Protein AF-A0A9D7E392-F1 (afdb_monomer_lite)

pLDDT: mean 81.91, std 18.87, range [39.16, 97.25]

Foldseek 3Di:
DPDPQADCLAQNRNDDDDDADPFDWDWDDWDAAPQQKIWTKTKTADPVRWIWMKIFIDHNSNHGPCVPDHRRIDTDTDPDDDDDPDDDDDHPDPPPPPPPDDDDD

Radius of gyration: 18.66 Å; chains: 1; bounding box: 48×53×47 Å

Secondary structure (DSSP, 8-state):
--SS---TTSTTTT------SSSEEEEEEEEE-TT--EEEEEEEE-TTS-EEEEEEEE-TTS-B-TTTBTTTEEEEEESSS------PPPP--------------

Sequence (105 aa):
MTNGSLDASFSFDGKVIMDFTLGQDWAHSVSLSSTGDIYIVGGFELSNQDRGFLVGRLNSDGTLDNNFGNQGRKVIPLRARRSLRWVGFEPLTIKTASSSLAPTL

Structure (mmCIF, N/CA/C/O backbone):
data_AF-A0A9D7E392-F1
#
_entry.id   AF-A0A9D7E392-F1
#
loop_
_atom_site.group_PDB
_atom_site.id
_atom_site.type_symbol
_atom_site.label_atom_id
_atom_site.label_alt_id
_atom_site.label_comp_id
_atom_site.label_asym_id
_atom_site.label_entity_id
_atom_site.label_seq_id
_atom_site.pdbx_PDB_ins_code
_atom_site.Cartn_x
_atom_site.Cartn_y
_atom_site.Cartn_z
_atom_site.occupancy
_atom_site.B_iso_or_equiv
_atom_site.auth_seq_id
_atom_site.auth_comp_id
_atom_site.auth_asym_id
_atom_site.auth_atom_id
_atom_site.pdbx_PDB_model_num
ATOM 1 N N . MET A 1 1 ? -21.577 2.467 12.255 1.00 53.56 1 MET A N 1
ATOM 2 C CA . MET A 1 1 ? -21.011 2.771 10.925 1.00 53.56 1 MET A CA 1
ATOM 3 C C . MET A 1 1 ? -21.834 1.975 9.924 1.00 53.56 1 MET A C 1
ATOM 5 O O . MET A 1 1 ? -21.721 0.759 9.930 1.00 53.56 1 MET A O 1
ATOM 9 N N . THR A 1 2 ? -22.783 2.587 9.207 1.00 61.84 2 THR A N 1
ATOM 10 C CA . THR A 1 2 ? -23.845 1.790 8.536 1.00 61.84 2 THR A CA 1
ATOM 11 C C . THR A 1 2 ? -24.419 2.401 7.254 1.00 61.84 2 THR A C 1
ATOM 13 O O . THR A 1 2 ? -25.378 1.879 6.702 1.00 61.84 2 THR A O 1
ATOM 16 N N . ASN A 1 3 ? -23.836 3.482 6.744 1.00 84.38 3 ASN A N 1
ATOM 17 C CA . ASN A 1 3 ? -24.318 4.219 5.569 1.00 84.38 3 ASN A CA 1
ATOM 18 C C . ASN A 1 3 ? -23.249 4.363 4.468 1.00 84.38 3 ASN A C 1
ATOM 20 O O . ASN A 1 3 ? -23.375 5.222 3.602 1.00 84.38 3 ASN A O 1
ATOM 24 N N . GLY A 1 4 ? -22.173 3.569 4.524 1.00 87.88 4 GLY A N 1
ATOM 25 C CA . GLY A 1 4 ? -21.047 3.690 3.592 1.00 87.88 4 GLY A CA 1
ATOM 26 C C . GLY A 1 4 ? -20.201 4.955 3.784 1.00 87.88 4 GLY A C 1
ATOM 27 O O . GLY A 1 4 ? -19.335 5.228 2.958 1.00 87.88 4 GLY A O 1
ATOM 28 N N . SER A 1 5 ? -20.429 5.732 4.850 1.00 91.56 5 SER A N 1
ATOM 29 C CA . SER A 1 5 ? -19.524 6.819 5.225 1.00 91.56 5 SER A CA 1
ATOM 30 C C . SER A 1 5 ? -18.165 6.272 5.651 1.00 91.56 5 SER A C 1
ATOM 32 O O . SER A 1 5 ? -18.084 5.201 6.255 1.00 91.56 5 SER A O 1
ATOM 34 N N . LEU A 1 6 ? -17.116 7.045 5.361 1.00 92.50 6 LEU A N 1
ATOM 35 C CA . LEU A 1 6 ? -15.772 6.780 5.860 1.00 92.50 6 LEU A CA 1
ATOM 36 C C . LEU A 1 6 ? -15.781 6.708 7.392 1.00 92.50 6 LEU A C 1
ATOM 38 O O . LEU A 1 6 ? -16.457 7.495 8.061 1.00 92.50 6 LEU A O 1
ATOM 42 N N . ASP A 1 7 ? -15.026 5.761 7.938 1.00 92.75 7 ASP A N 1
ATOM 43 C CA . ASP A 1 7 ? -14.835 5.628 9.376 1.00 92.75 7 ASP A CA 1
ATOM 44 C C . ASP A 1 7 ? -13.808 6.654 9.857 1.00 92.75 7 ASP A C 1
ATOM 46 O O . ASP A 1 7 ? -12.611 6.420 9.770 1.00 92.75 7 ASP A O 1
ATOM 50 N N . ALA A 1 8 ? -14.263 7.784 10.394 1.00 93.62 8 ALA A N 1
ATOM 51 C CA . ALA A 1 8 ? -13.374 8.850 10.858 1.00 93.62 8 ALA A CA 1
ATOM 52 C C . ALA A 1 8 ? -12.412 8.438 11.994 1.00 93.62 8 ALA A C 1
ATOM 54 O O . ALA A 1 8 ? -11.473 9.174 12.287 1.00 93.62 8 ALA A O 1
ATOM 55 N N . SER A 1 9 ? -12.615 7.284 12.643 1.00 93.31 9 SER A N 1
ATOM 56 C CA . SER A 1 9 ? -11.640 6.761 13.608 1.00 93.31 9 SER A CA 1
ATOM 57 C C . SER A 1 9 ? -10.392 6.174 12.939 1.00 93.31 9 SER A C 1
ATOM 59 O O . SER A 1 9 ? -9.350 6.074 13.582 1.00 93.31 9 SER A O 1
ATOM 61 N N . PHE A 1 10 ? -10.466 5.860 11.644 1.00 95.19 10 PHE A N 1
ATOM 62 C CA . PHE A 1 10 ? -9.353 5.348 10.859 1.00 95.19 10 PHE A CA 1
ATOM 63 C C . PHE A 1 10 ? -8.514 6.497 10.285 1.00 95.19 10 PHE A C 1
ATOM 65 O O . PHE A 1 10 ? -8.999 7.262 9.455 1.00 95.19 10 PHE A O 1
ATOM 72 N N . SER A 1 11 ? -7.252 6.638 10.695 1.00 95.25 11 SER A N 1
ATOM 73 C CA . SER A 1 11 ? -6.335 7.693 10.220 1.00 95.25 11 SER A CA 1
ATOM 74 C C . SER A 1 11 ? -6.922 9.122 10.299 1.00 95.25 11 SER A C 1
ATOM 76 O O . SER A 1 11 ? -6.555 10.003 9.524 1.00 95.25 11 SER A O 1
ATOM 78 N N . PHE A 1 12 ? -7.825 9.360 11.259 1.00 92.81 12 PHE A N 1
ATOM 79 C CA . PHE A 1 12 ? -8.530 10.623 11.551 1.00 92.81 12 PHE A CA 1
ATOM 80 C C . PHE A 1 12 ? -9.557 11.114 10.515 1.00 92.81 12 PHE A C 1
ATOM 82 O O . PHE A 1 12 ? -10.473 11.851 10.883 1.00 92.81 12 PHE A O 1
ATOM 89 N N . ASP A 1 13 ? -9.438 10.739 9.242 1.00 93.69 13 ASP A N 1
ATOM 90 C CA . ASP A 1 13 ? -10.352 11.156 8.164 1.00 93.69 13 ASP A CA 1
ATOM 91 C C . ASP A 1 13 ? -10.976 9.974 7.395 1.00 93.69 13 ASP A C 1
ATOM 93 O O . ASP A 1 13 ? -11.687 10.157 6.402 1.00 93.69 13 ASP A O 1
ATOM 97 N N . GLY A 1 14 ? -10.737 8.758 7.882 1.00 95.31 14 GLY A N 1
ATOM 98 C CA . GLY A 1 14 ? -11.246 7.501 7.354 1.00 95.31 14 GLY A CA 1
ATOM 99 C C . GLY A 1 14 ? -10.520 6.956 6.139 1.00 95.31 14 GLY A C 1
ATOM 100 O O . GLY A 1 14 ? -11.039 6.061 5.468 1.00 95.31 14 GLY A O 1
ATOM 101 N N . LYS A 1 15 ? -9.325 7.469 5.844 1.00 94.31 15 LYS A N 1
ATOM 102 C CA . LYS A 1 15 ? -8.481 6.989 4.750 1.00 94.31 15 LYS A CA 1
ATOM 103 C C . LYS A 1 15 ? -7.009 7.245 5.041 1.00 94.31 15 LYS A C 1
ATOM 105 O O . LYS A 1 15 ? -6.635 8.080 5.845 1.00 94.31 15 LYS A O 1
ATOM 110 N N . VAL A 1 16 ? -6.148 6.551 4.315 1.00 94.00 16 VAL A N 1
ATOM 111 C CA . VAL A 1 16 ? -4.712 6.822 4.322 1.00 94.00 16 VAL A CA 1
ATOM 112 C C . VAL A 1 16 ? -4.214 6.798 2.888 1.00 94.00 16 VAL A C 1
ATOM 114 O O . VAL A 1 16 ? -4.637 5.962 2.087 1.00 94.00 16 VAL A O 1
ATOM 117 N N . ILE A 1 17 ? -3.337 7.738 2.549 1.00 92.31 17 ILE A N 1
ATOM 118 C CA . ILE A 1 17 ? -2.703 7.812 1.234 1.00 92.31 17 ILE A CA 1
ATOM 119 C C . ILE A 1 17 ? -1.216 7.565 1.438 1.00 92.31 17 ILE A C 1
ATOM 121 O O . ILE A 1 17 ? -0.554 8.281 2.187 1.00 92.31 17 ILE A O 1
ATOM 125 N N . MET A 1 18 ? -0.701 6.536 0.773 1.00 91.62 18 MET A N 1
ATOM 126 C CA . MET A 1 18 ? 0.712 6.186 0.791 1.00 91.62 18 MET A CA 1
ATOM 127 C C . MET A 1 18 ? 1.269 6.301 -0.613 1.00 91.62 18 MET A C 1
ATOM 129 O O . MET A 1 18 ? 0.849 5.571 -1.505 1.00 91.62 18 MET A O 1
ATOM 133 N N . ASP A 1 19 ? 2.242 7.188 -0.761 1.00 92.81 19 ASP A N 1
ATOM 134 C CA . ASP A 1 19 ? 3.061 7.283 -1.958 1.00 92.81 19 ASP A CA 1
ATOM 135 C C . ASP A 1 19 ? 4.344 6.474 -1.721 1.00 92.81 19 ASP A C 1
ATOM 137 O O . ASP A 1 19 ? 5.070 6.729 -0.743 1.00 92.81 19 ASP A O 1
ATOM 141 N N . PHE A 1 20 ? 4.567 5.429 -2.520 1.00 94.12 20 PHE A N 1
ATOM 142 C CA . PHE A 1 20 ? 5.711 4.525 -2.378 1.00 94.12 20 PHE A CA 1
ATOM 143 C C . PHE A 1 20 ? 6.829 4.875 -3.346 1.00 94.12 20 PHE A C 1
ATOM 145 O O . PHE A 1 20 ? 8.003 4.686 -3.004 1.00 94.12 20 PHE A O 1
ATOM 152 N N . THR A 1 21 ? 6.488 5.347 -4.544 1.00 93.50 21 THR A N 1
ATOM 153 C CA . THR A 1 21 ? 7.453 5.620 -5.608 1.00 93.50 21 THR A CA 1
ATOM 154 C C . THR A 1 21 ? 7.137 6.914 -6.356 1.00 93.50 21 THR A C 1
ATOM 156 O O . THR A 1 21 ? 6.146 7.569 -6.102 1.00 93.50 21 THR A O 1
ATOM 159 N N . LEU A 1 22 ? 7.997 7.313 -7.298 1.00 92.44 22 LEU A N 1
ATOM 160 C CA . LEU A 1 22 ? 7.695 8.426 -8.213 1.00 92.44 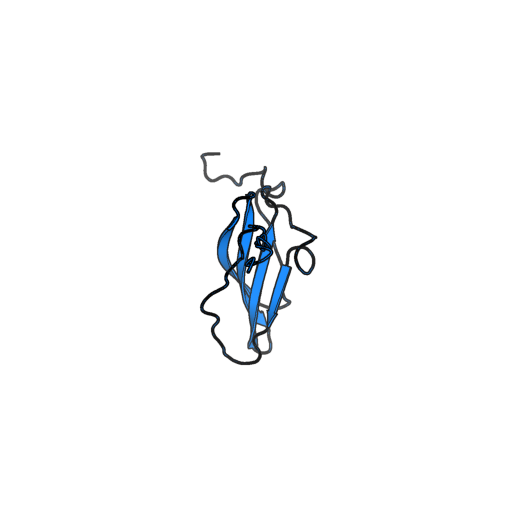22 LEU A CA 1
ATOM 161 C C . LEU A 1 22 ? 6.851 7.980 -9.424 1.00 92.44 22 LEU A C 1
ATOM 163 O O . LEU A 1 22 ? 6.665 8.751 -10.365 1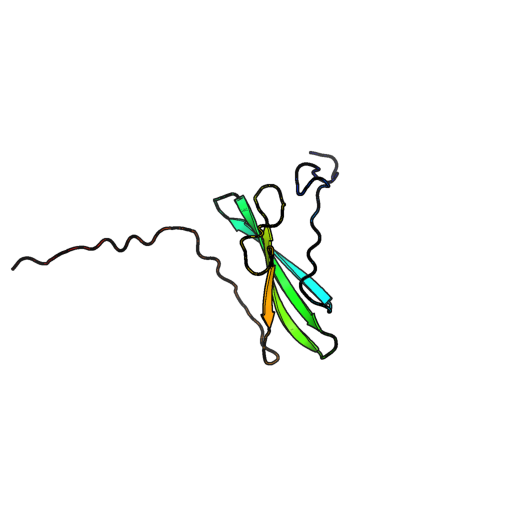.00 92.44 22 LEU A O 1
ATOM 167 N N . GLY A 1 23 ? 6.452 6.707 -9.456 1.00 92.62 23 GLY A N 1
ATOM 168 C CA . GLY A 1 23 ? 5.736 6.075 -10.554 1.00 92.62 23 GLY A CA 1
ATOM 169 C C . GLY A 1 23 ? 4.271 5.811 -10.225 1.00 92.62 23 GLY A C 1
ATOM 170 O O . GLY A 1 23 ? 3.658 6.491 -9.409 1.00 92.62 23 GLY A O 1
ATOM 171 N N . GLN A 1 24 ? 3.699 4.818 -10.900 1.00 94.75 24 GLN A N 1
ATOM 172 C CA . GLN A 1 24 ? 2.369 4.315 -10.576 1.00 94.75 24 GLN A CA 1
ATOM 173 C C . GLN A 1 24 ? 2.475 3.248 -9.495 1.00 94.75 24 GLN A C 1
ATOM 175 O O . GLN A 1 24 ? 3.229 2.288 -9.650 1.00 94.75 24 GLN A O 1
ATOM 180 N N . ASP A 1 25 ? 1.667 3.397 -8.451 1.00 95.06 25 ASP A N 1
ATOM 181 C CA . ASP A 1 25 ? 1.540 2.446 -7.355 1.00 95.06 25 ASP A CA 1
ATOM 182 C C . ASP A 1 25 ? 0.132 1.833 -7.366 1.00 95.06 25 ASP A C 1
ATOM 184 O O . ASP A 1 25 ? -0.872 2.528 -7.543 1.00 95.06 25 ASP A O 1
ATOM 188 N N . TRP A 1 26 ? 0.041 0.523 -7.142 1.00 94.25 26 TRP A N 1
ATOM 189 C CA . TRP A 1 26 ? -1.229 -0.200 -7.047 1.00 94.25 26 TRP A CA 1
ATOM 190 C C . TRP A 1 26 ? -1.277 -1.031 -5.777 1.00 94.25 26 TRP A C 1
ATOM 192 O O . TRP A 1 26 ? -0.360 -1.806 -5.516 1.00 94.25 26 TRP A O 1
ATOM 202 N N . ALA A 1 27 ? -2.377 -0.942 -5.030 1.00 92.88 27 ALA A N 1
ATOM 203 C CA . ALA A 1 27 ? -2.686 -1.864 -3.942 1.00 92.88 27 ALA A CA 1
ATOM 204 C C . ALA A 1 27 ? -3.483 -3.059 -4.485 1.00 92.88 27 ALA A C 1
ATOM 206 O O . ALA A 1 27 ? -4.505 -2.883 -5.144 1.00 92.88 27 ALA A O 1
ATOM 207 N N . HIS A 1 28 ? -3.024 -4.278 -4.206 1.00 93.31 28 HIS A N 1
ATOM 208 C CA . HIS A 1 28 ? -3.655 -5.511 -4.686 1.00 93.31 28 HIS A CA 1
ATOM 209 C C . HIS A 1 28 ? -4.323 -6.318 -3.576 1.00 93.31 28 HIS A C 1
ATOM 211 O O . HIS A 1 28 ? -5.290 -7.027 -3.841 1.00 93.31 28 HIS A O 1
ATOM 217 N N . SER A 1 29 ? -3.805 -6.257 -2.349 1.00 92.56 29 SER A N 1
ATOM 218 C CA . SER A 1 29 ? -4.358 -7.019 -1.232 1.00 92.56 29 SER A CA 1
ATOM 219 C C . SER A 1 29 ? -4.111 -6.318 0.094 1.00 92.56 29 SER A C 1
ATOM 221 O O . SER A 1 29 ? -3.142 -5.575 0.254 1.00 92.56 29 SER A O 1
ATOM 223 N N . VAL A 1 30 ? -4.978 -6.622 1.054 1.00 94.12 30 VAL A N 1
ATOM 224 C CA . VAL A 1 30 ? -4.854 -6.226 2.454 1.00 94.12 30 VAL A CA 1
ATOM 225 C C . VAL A 1 30 ? -4.877 -7.471 3.340 1.00 94.12 30 VAL A C 1
ATOM 227 O O . VAL A 1 30 ? -5.541 -8.453 3.009 1.00 94.12 30 VAL A O 1
ATOM 230 N N . SER A 1 31 ? -4.138 -7.452 4.443 1.00 93.44 31 SER A N 1
ATOM 231 C CA . SER A 1 31 ? -4.161 -8.486 5.478 1.00 93.44 31 SER A CA 1
ATOM 232 C C . SER A 1 31 ? -4.145 -7.842 6.855 1.00 93.44 31 SER A C 1
ATOM 234 O O . SER A 1 31 ? -3.502 -6.814 7.051 1.00 93.44 31 SER A O 1
ATOM 236 N N . LEU A 1 32 ? -4.808 -8.481 7.814 1.00 93.88 32 LEU A N 1
ATOM 237 C CA . LEU A 1 32 ? -4.801 -8.091 9.221 1.00 93.88 32 LEU A CA 1
ATOM 238 C C . LEU A 1 32 ? -3.963 -9.092 10.016 1.00 93.88 32 LEU A C 1
ATOM 240 O O . LEU A 1 32 ? -4.099 -10.301 9.815 1.00 93.88 32 LEU A O 1
ATOM 244 N N . SER A 1 33 ? -3.092 -8.613 10.902 1.00 88.69 33 SER A N 1
ATOM 245 C CA . SER A 1 33 ? -2.433 -9.474 11.888 1.00 88.69 33 SER A CA 1
ATOM 246 C C . SER A 1 33 ? -3.359 -9.761 13.072 1.00 88.69 33 SER A C 1
ATOM 248 O O . SER A 1 33 ? -4.354 -9.073 13.297 1.00 88.69 33 SER A O 1
ATOM 250 N N . SER A 1 34 ? -2.995 -10.743 13.899 1.00 89.25 34 SER A N 1
ATOM 251 C CA . SER A 1 34 ? -3.691 -11.022 15.163 1.00 89.25 34 SER A CA 1
ATOM 252 C C . SER A 1 34 ? -3.605 -9.876 16.177 1.00 89.25 34 SER A C 1
ATOM 254 O O . SER A 1 34 ? -4.405 -9.826 17.105 1.00 89.25 34 SER A O 1
ATOM 256 N N . THR A 1 35 ? -2.627 -8.978 16.024 1.00 88.25 35 THR A N 1
ATOM 257 C CA . THR A 1 35 ? -2.456 -7.773 16.850 1.00 88.25 35 THR A CA 1
ATOM 258 C C . THR A 1 35 ? -3.238 -6.572 16.312 1.00 88.25 35 THR A C 1
ATOM 260 O O . THR A 1 35 ? -3.292 -5.546 16.982 1.00 88.25 35 THR A O 1
ATOM 263 N N . GLY A 1 36 ? -3.872 -6.700 15.140 1.00 92.50 36 GLY A N 1
ATOM 264 C CA . GLY A 1 36 ? -4.671 -5.651 14.506 1.00 92.50 36 GLY A CA 1
ATOM 265 C C . GLY A 1 36 ? -3.904 -4.772 13.518 1.00 92.50 36 GLY A C 1
ATOM 266 O O . GLY A 1 36 ? -4.508 -3.884 12.930 1.00 92.50 36 GLY A O 1
ATOM 267 N N . ASP A 1 37 ? -2.612 -5.019 13.295 1.00 94.75 37 ASP A N 1
ATOM 268 C CA . ASP A 1 37 ? -1.847 -4.287 12.284 1.00 94.75 37 ASP A CA 1
ATOM 269 C C . ASP A 1 37 ? -2.345 -4.627 10.883 1.00 94.75 37 ASP A C 1
ATOM 271 O O . ASP A 1 37 ? -2.712 -5.770 10.585 1.00 94.75 37 ASP A O 1
ATOM 275 N N . ILE A 1 38 ? -2.289 -3.639 10.000 1.00 96.38 38 ILE A N 1
ATOM 276 C CA . ILE A 1 38 ? -2.815 -3.739 8.646 1.00 96.38 38 ILE A CA 1
ATOM 277 C C . ILE A 1 38 ? -1.648 -3.743 7.673 1.00 96.38 38 ILE A C 1
ATOM 279 O O . ILE A 1 38 ? -0.863 -2.799 7.625 1.00 96.38 38 ILE A O 1
ATOM 283 N N . TYR A 1 39 ? -1.553 -4.790 6.864 1.00 95.88 39 TYR A N 1
ATOM 284 C CA . TYR A 1 39 ? -0.568 -4.912 5.799 1.00 95.88 39 TYR A CA 1
ATOM 285 C C . TYR A 1 39 ? -1.247 -4.707 4.457 1.00 95.88 39 TYR A C 1
ATOM 287 O O . TYR A 1 39 ? -2.200 -5.41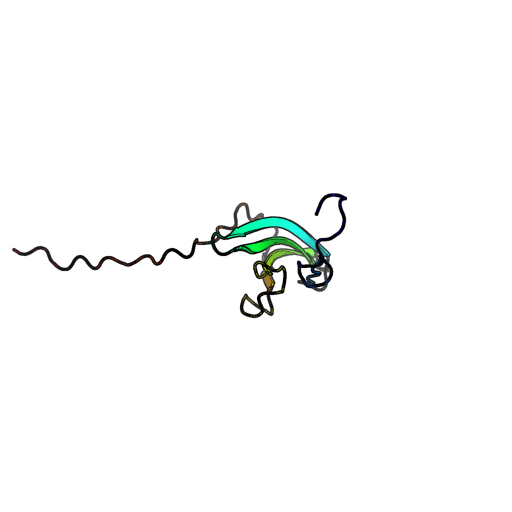0 4.128 1.00 95.88 39 TYR A O 1
ATOM 295 N N . ILE A 1 40 ? -0.732 -3.779 3.663 1.00 95.38 40 ILE A N 1
ATOM 296 C CA . ILE A 1 40 ? -1.165 -3.534 2.289 1.00 95.38 40 ILE A CA 1
ATOM 297 C C . ILE A 1 40 ? -0.045 -4.005 1.375 1.00 95.38 40 ILE A C 1
ATOM 299 O O . ILE A 1 40 ? 1.104 -3.608 1.551 1.00 95.38 40 ILE A O 1
ATOM 303 N N . VAL A 1 41 ? -0.363 -4.845 0.397 1.00 94.94 41 VAL A N 1
ATOM 304 C CA . VAL A 1 41 ? 0.604 -5.321 -0.595 1.00 94.94 41 VAL A CA 1
ATOM 305 C C . VAL A 1 41 ? 0.148 -4.983 -1.996 1.00 94.94 41 VAL A C 1
ATOM 307 O O . VAL A 1 41 ? -1.045 -4.963 -2.307 1.00 94.94 41 VAL A O 1
ATOM 310 N N . GLY A 1 42 ? 1.122 -4.729 -2.854 1.00 93.81 42 GLY A N 1
ATOM 311 C CA . GLY A 1 42 ? 0.859 -4.177 -4.164 1.00 93.81 42 GLY A CA 1
ATOM 312 C C . GLY A 1 42 ? 2.051 -4.245 -5.097 1.00 93.81 42 GLY A C 1
ATOM 313 O O . GLY A 1 42 ? 3.061 -4.889 -4.800 1.00 93.81 42 GLY A O 1
ATOM 314 N N . GLY A 1 43 ? 1.923 -3.565 -6.227 1.00 93.62 43 GLY A N 1
ATOM 315 C CA . GLY A 1 43 ? 2.988 -3.407 -7.206 1.00 93.62 43 GLY A CA 1
ATOM 316 C C . GLY A 1 43 ? 3.247 -1.942 -7.517 1.00 93.62 43 GLY A C 1
ATOM 317 O O . GLY A 1 43 ? 2.407 -1.094 -7.233 1.00 93.62 43 GLY A O 1
ATOM 318 N N . PHE A 1 44 ? 4.389 -1.670 -8.136 1.00 94.00 44 PHE A N 1
ATOM 319 C CA . PHE A 1 44 ? 4.672 -0.363 -8.720 1.00 94.00 44 PHE A CA 1
ATOM 320 C C . PHE A 1 44 ? 5.271 -0.497 -10.120 1.00 94.00 44 PHE A C 1
ATOM 322 O O . PHE A 1 44 ? 5.841 -1.541 -10.466 1.00 94.00 44 PHE A O 1
ATOM 329 N N . GLU A 1 45 ? 5.177 0.577 -10.895 1.00 93.94 45 GLU A N 1
ATOM 330 C CA . GLU A 1 45 ? 5.855 0.762 -12.176 1.00 93.94 45 GLU A CA 1
ATOM 331 C C . GLU A 1 45 ? 6.404 2.185 -12.294 1.00 93.94 45 GLU A C 1
ATOM 333 O O . GLU A 1 45 ? 5.675 3.169 -12.172 1.00 93.94 45 GLU A O 1
ATOM 338 N N . LEU A 1 46 ? 7.706 2.295 -12.546 1.00 91.25 46 LEU A N 1
ATOM 339 C CA . LEU A 1 46 ? 8.399 3.559 -12.773 1.00 91.25 46 LEU A CA 1
ATOM 340 C C . LEU A 1 46 ? 8.375 3.942 -14.259 1.00 91.25 46 LEU A C 1
ATOM 342 O O . LEU A 1 46 ? 8.137 3.114 -15.138 1.00 91.25 46 LEU A O 1
ATOM 346 N N . SER A 1 47 ? 8.702 5.200 -14.561 1.00 91.31 47 SER A N 1
ATOM 347 C CA . SER A 1 47 ? 8.741 5.724 -15.937 1.00 91.31 47 SER A CA 1
ATOM 348 C C . SER A 1 47 ? 9.729 4.995 -16.855 1.00 91.31 47 SER A C 1
ATOM 350 O O . SER A 1 47 ? 9.512 4.919 -18.062 1.00 91.31 47 SER A O 1
ATOM 352 N N . ASN A 1 48 ? 10.793 4.419 -16.294 1.00 90.38 48 ASN A N 1
ATOM 353 C CA . ASN A 1 48 ? 11.765 3.594 -17.012 1.00 90.38 48 ASN A CA 1
ATOM 354 C C . ASN A 1 48 ? 11.322 2.123 -17.170 1.00 90.38 48 ASN A C 1
ATOM 356 O O . ASN A 1 48 ? 12.132 1.295 -17.578 1.00 90.38 48 ASN A O 1
ATOM 360 N N . GLN A 1 49 ? 10.059 1.804 -16.860 1.00 86.62 49 GLN A N 1
ATOM 361 C CA . GLN A 1 49 ? 9.469 0.459 -16.867 1.00 86.62 49 GLN A CA 1
ATOM 362 C C . GLN A 1 49 ? 10.021 -0.496 -15.798 1.00 86.62 49 GLN A C 1
ATOM 364 O O . GLN A 1 49 ? 9.698 -1.689 -15.823 1.00 86.62 49 GLN A O 1
ATOM 369 N N . ASP A 1 50 ? 10.812 -0.002 -14.839 1.00 89.00 50 ASP A N 1
ATOM 370 C CA . ASP A 1 50 ? 11.169 -0.791 -13.663 1.00 89.00 50 ASP A CA 1
ATOM 371 C C . ASP A 1 50 ? 9.924 -1.047 -12.822 1.00 89.00 50 ASP A C 1
ATOM 373 O O . ASP A 1 50 ? 9.095 -0.165 -12.602 1.00 89.00 50 ASP A O 1
ATOM 377 N N . ARG A 1 51 ? 9.802 -2.280 -12.336 1.00 89.94 51 ARG A N 1
ATOM 378 C CA . ARG A 1 51 ? 8.656 -2.728 -11.548 1.00 89.94 51 ARG A CA 1
ATOM 379 C C . ARG A 1 51 ? 9.119 -3.414 -10.280 1.00 89.94 51 ARG A C 1
ATOM 381 O O . ARG A 1 51 ? 10.256 -3.879 -10.164 1.00 89.94 51 ARG A O 1
ATOM 388 N N . GLY A 1 52 ? 8.208 -3.548 -9.338 1.00 91.62 52 GLY A N 1
ATOM 389 C CA . GLY A 1 52 ? 8.451 -4.330 -8.140 1.00 91.62 52 GLY A CA 1
ATOM 390 C C . GLY A 1 52 ? 7.227 -4.390 -7.255 1.00 91.62 52 GLY A C 1
ATOM 391 O O . GLY A 1 52 ? 6.106 -4.191 -7.720 1.00 91.62 52 GLY A O 1
ATOM 392 N N . PHE A 1 53 ? 7.464 -4.679 -5.981 1.00 91.44 53 PHE A N 1
ATOM 393 C CA . PHE A 1 53 ? 6.417 -4.781 -4.973 1.00 91.44 53 PHE A CA 1
ATOM 394 C C . PHE A 1 53 ? 6.523 -3.661 -3.967 1.00 91.44 53 PHE A C 1
ATOM 396 O O . PHE A 1 53 ? 7.615 -3.180 -3.652 1.00 91.44 53 PHE A O 1
ATOM 403 N N . LEU A 1 54 ? 5.368 -3.316 -3.427 1.00 93.94 54 LEU A N 1
ATOM 404 C CA . LEU A 1 54 ? 5.240 -2.433 -2.289 1.00 93.94 54 LEU A CA 1
ATOM 405 C C . LEU A 1 54 ? 4.563 -3.177 -1.141 1.00 93.94 54 LEU A C 1
ATOM 407 O O . LEU A 1 54 ? 3.715 -4.048 -1.357 1.00 93.94 54 LEU A O 1
ATOM 411 N N . VAL A 1 55 ? 4.981 -2.845 0.074 1.00 95.56 55 VAL A N 1
ATOM 412 C CA . VAL A 1 55 ? 4.358 -3.284 1.319 1.00 95.56 55 VAL A CA 1
ATOM 413 C C . VAL A 1 55 ? 4.183 -2.062 2.208 1.00 95.56 55 VAL A C 1
ATOM 415 O O . VAL A 1 55 ? 5.174 -1.454 2.616 1.00 95.56 55 VAL A O 1
ATOM 418 N N . GLY A 1 56 ? 2.937 -1.702 2.487 1.00 96.38 56 GLY A N 1
ATOM 419 C CA . GLY A 1 56 ? 2.567 -0.717 3.497 1.00 96.38 56 GLY A CA 1
ATOM 420 C C . GLY A 1 56 ? 2.181 -1.401 4.799 1.00 96.38 56 GLY A C 1
ATOM 421 O O . GLY A 1 56 ? 1.564 -2.468 4.759 1.00 96.38 56 GLY A O 1
ATOM 422 N N . ARG A 1 57 ? 2.510 -0.791 5.937 1.00 96.75 57 ARG A N 1
ATOM 423 C CA . ARG A 1 57 ? 2.000 -1.202 7.246 1.00 96.75 57 ARG A CA 1
ATOM 424 C C . ARG A 1 57 ? 1.354 -0.023 7.965 1.00 96.75 57 ARG A C 1
ATOM 426 O O . ARG A 1 57 ? 1.942 1.055 8.056 1.00 96.75 57 ARG A O 1
ATOM 433 N N . LEU A 1 58 ? 0.158 -0.264 8.483 1.00 97.25 58 LEU A N 1
ATOM 434 C CA . LEU A 1 58 ? -0.585 0.647 9.343 1.00 97.25 58 LEU A CA 1
ATOM 435 C C . LEU A 1 58 ? -0.797 -0.011 10.705 1.00 97.25 58 LEU A C 1
ATOM 437 O O . LEU A 1 58 ? -0.884 -1.240 10.801 1.00 97.25 58 LEU A O 1
ATOM 441 N N . ASN A 1 59 ? -0.930 0.814 11.734 1.00 96.94 59 ASN A N 1
ATOM 442 C CA . ASN A 1 59 ? -1.463 0.399 13.023 1.00 96.94 59 ASN A CA 1
ATOM 443 C C . ASN A 1 59 ? -2.961 0.062 12.886 1.00 96.94 59 ASN A C 1
ATOM 445 O O . ASN A 1 59 ? -3.595 0.347 11.865 1.00 96.94 59 ASN A O 1
ATOM 449 N N . SER A 1 60 ? -3.546 -0.524 13.928 1.00 96.06 60 SER A N 1
ATOM 450 C CA . SER A 1 60 ? -4.962 -0.921 13.943 1.00 96.06 60 SER A CA 1
ATOM 451 C C . SER A 1 60 ? -5.951 0.241 13.809 1.00 96.06 60 SER A C 1
ATOM 453 O O . SER A 1 60 ? -7.084 0.029 13.382 1.00 96.06 60 SER A O 1
ATOM 455 N N . ASP A 1 61 ? -5.521 1.463 14.120 1.00 95.75 61 ASP A N 1
ATOM 456 C CA . ASP A 1 61 ? -6.277 2.705 13.932 1.00 95.75 61 ASP A CA 1
ATOM 457 C C . ASP A 1 61 ? -6.081 3.331 12.537 1.00 95.75 61 ASP A C 1
ATOM 459 O O . ASP A 1 61 ? -6.519 4.450 12.285 1.00 95.75 61 ASP A O 1
ATOM 463 N N . GLY A 1 62 ? -5.392 2.644 11.621 1.00 96.12 62 GLY A N 1
ATOM 464 C CA . GLY A 1 62 ? -5.128 3.123 10.266 1.00 96.12 62 GLY A CA 1
ATOM 465 C C . GLY A 1 62 ? -3.991 4.136 10.142 1.00 96.12 62 GLY A C 1
ATOM 466 O O . GLY A 1 62 ? -3.650 4.513 9.019 1.00 96.12 62 GLY A O 1
ATOM 467 N N . THR A 1 63 ? -3.370 4.562 11.244 1.00 96.81 63 THR A N 1
ATOM 468 C CA . THR A 1 63 ? -2.193 5.441 11.190 1.00 96.81 63 THR A CA 1
ATOM 469 C C . THR A 1 63 ? -0.968 4.694 10.658 1.00 96.81 63 THR A C 1
ATOM 471 O O . THR A 1 63 ? -0.838 3.482 10.819 1.00 96.81 63 THR A O 1
ATOM 474 N N . LEU A 1 64 ? -0.041 5.407 10.011 1.00 95.50 64 LEU A N 1
ATOM 475 C CA . LEU A 1 64 ? 1.192 4.806 9.488 1.00 95.50 64 LEU A CA 1
ATOM 476 C C . LEU A 1 64 ? 2.077 4.259 10.616 1.00 95.50 64 LEU A C 1
ATOM 478 O O . LEU A 1 64 ? 2.422 4.981 11.554 1.00 95.50 64 LEU A O 1
ATOM 482 N N . ASP A 1 65 ? 2.526 3.009 10.481 1.00 96.06 65 ASP A N 1
ATOM 483 C CA . ASP A 1 65 ? 3.544 2.451 11.372 1.00 96.06 65 ASP A CA 1
ATOM 484 C C . ASP A 1 65 ? 4.928 2.977 10.969 1.00 96.06 65 ASP A C 1
ATOM 486 O O . ASP A 1 65 ? 5.632 2.402 10.135 1.00 96.06 65 ASP A O 1
ATOM 490 N N . ASN A 1 66 ? 5.349 4.079 11.587 1.00 95.31 66 ASN A N 1
ATOM 491 C CA . ASN A 1 66 ? 6.633 4.710 11.284 1.00 95.31 66 ASN A CA 1
ATOM 492 C C . ASN A 1 66 ? 7.859 3.835 11.600 1.00 95.31 66 ASN A C 1
ATOM 494 O O . ASN A 1 66 ? 8.952 4.149 11.125 1.00 95.31 66 ASN A O 1
ATOM 498 N N . ASN A 1 67 ? 7.691 2.734 12.338 1.00 95.00 67 ASN A N 1
ATOM 499 C CA . ASN A 1 67 ? 8.766 1.788 12.636 1.00 95.00 67 ASN A CA 1
ATOM 500 C C . ASN A 1 67 ? 8.917 0.701 11.561 1.00 95.00 67 ASN A C 1
ATOM 502 O O . ASN A 1 67 ? 9.869 -0.082 11.599 1.00 95.00 67 ASN A O 1
ATOM 506 N N . PHE A 1 68 ? 8.008 0.640 10.586 1.00 92.94 68 PHE A N 1
ATOM 507 C CA . PHE A 1 68 ? 8.080 -0.311 9.487 1.00 92.94 68 PHE A CA 1
ATOM 508 C C . PHE A 1 68 ? 8.756 0.298 8.253 1.00 92.94 68 PHE A C 1
ATOM 510 O O . PHE A 1 68 ? 8.248 1.233 7.632 1.00 92.94 68 PHE A O 1
ATOM 517 N N . GLY A 1 69 ? 9.890 -0.275 7.843 1.00 93.81 69 GLY A N 1
ATOM 518 C CA . GLY A 1 69 ? 10.596 0.138 6.627 1.00 93.81 69 GLY A CA 1
ATOM 519 C C . GLY A 1 69 ? 11.003 1.617 6.654 1.00 93.81 69 GLY A C 1
ATOM 520 O O . GLY A 1 69 ? 11.687 2.053 7.573 1.00 93.81 69 GLY A O 1
ATOM 521 N N . ASN A 1 70 ? 10.618 2.373 5.625 1.00 94.12 70 ASN A N 1
ATOM 522 C CA . ASN A 1 70 ? 10.743 3.828 5.580 1.00 94.12 70 ASN A CA 1
ATOM 523 C C . ASN A 1 70 ? 9.370 4.463 5.832 1.00 94.12 70 ASN A C 1
ATOM 525 O O . ASN A 1 70 ? 8.594 4.654 4.891 1.00 94.12 70 ASN A O 1
ATOM 529 N N . GLN A 1 71 ? 9.082 4.793 7.095 1.00 93.62 71 GLN A N 1
ATOM 530 C CA . GLN A 1 71 ? 7.846 5.472 7.504 1.00 93.62 71 GLN A CA 1
ATOM 531 C C . GLN A 1 71 ? 6.586 4.720 7.029 1.00 93.62 71 GLN A C 1
ATOM 533 O O . GLN A 1 71 ? 5.820 5.227 6.207 1.00 93.62 71 GLN A O 1
ATOM 538 N N . GLY A 1 72 ? 6.431 3.464 7.451 1.00 94.88 72 GLY A N 1
ATOM 539 C CA . GLY A 1 72 ? 5.291 2.609 7.101 1.00 94.88 72 GLY A CA 1
ATOM 540 C C . GLY A 1 72 ? 5.385 1.925 5.742 1.00 94.88 72 GLY A C 1
ATOM 541 O O . GLY A 1 72 ? 4.457 1.219 5.359 1.00 94.88 72 GLY A O 1
ATOM 542 N N . ARG A 1 73 ? 6.479 2.103 4.993 1.00 95.56 73 ARG A N 1
ATOM 543 C CA . ARG A 1 73 ? 6.575 1.674 3.589 1.00 95.56 73 ARG A CA 1
ATOM 544 C C . ARG A 1 73 ? 7.821 0.853 3.309 1.00 95.56 73 ARG A C 1
ATOM 546 O O . ARG A 1 73 ? 8.929 1.190 3.727 1.00 95.56 73 ARG A O 1
ATOM 553 N N . LYS A 1 74 ? 7.671 -0.191 2.503 1.00 95.19 74 LYS A N 1
ATOM 554 C CA . LYS A 1 74 ? 8.779 -0.974 1.959 1.00 95.19 74 LYS A CA 1
ATOM 555 C C . LYS A 1 74 ? 8.585 -1.174 0.463 1.00 95.19 74 LYS A C 1
ATOM 557 O O . LYS A 1 74 ? 7.559 -1.684 0.036 1.00 95.19 74 LYS A O 1
ATOM 562 N N . VAL A 1 75 ? 9.607 -0.822 -0.311 1.00 93.19 75 VAL A N 1
ATOM 563 C CA . VAL A 1 75 ? 9.679 -1.069 -1.755 1.00 93.19 75 VAL A CA 1
ATOM 564 C C . VAL A 1 75 ? 10.686 -2.183 -2.015 1.00 93.19 75 VAL A C 1
ATOM 566 O O . VAL A 1 75 ? 11.771 -2.206 -1.427 1.00 93.19 75 VAL A O 1
ATOM 569 N N . ILE A 1 76 ? 10.320 -3.122 -2.883 1.00 91.38 76 ILE A N 1
ATOM 570 C CA . ILE A 1 76 ? 11.138 -4.270 -3.275 1.00 91.38 76 ILE A CA 1
ATOM 571 C C . ILE A 1 76 ? 11.247 -4.268 -4.805 1.00 91.38 76 ILE A C 1
ATOM 573 O O . ILE A 1 76 ? 10.352 -4.780 -5.483 1.00 91.38 76 ILE A O 1
ATOM 577 N N . PRO A 1 77 ? 12.323 -3.690 -5.370 1.00 87.62 77 PRO A N 1
ATOM 578 C CA . PRO A 1 77 ? 12.532 -3.672 -6.812 1.00 87.62 77 PRO A CA 1
ATOM 579 C C . PRO A 1 77 ? 12.764 -5.077 -7.362 1.00 87.62 77 PRO A C 1
ATOM 581 O O . PRO A 1 77 ? 13.570 -5.841 -6.821 1.00 87.62 77 PRO A O 1
ATOM 584 N N . LEU A 1 78 ? 12.122 -5.402 -8.481 1.00 82.31 78 LEU A N 1
ATOM 585 C CA . LEU A 1 78 ? 12.473 -6.581 -9.255 1.00 82.31 78 LEU A CA 1
ATOM 586 C C . LEU A 1 78 ? 13.454 -6.189 -10.351 1.00 82.31 78 LEU A C 1
ATOM 588 O O . LEU A 1 78 ? 13.108 -5.542 -11.334 1.00 82.31 78 LEU A O 1
ATOM 592 N N . ARG A 1 79 ? 14.699 -6.636 -10.206 1.00 66.62 79 ARG A N 1
ATOM 593 C CA . ARG A 1 79 ? 15.669 -6.575 -11.299 1.00 66.62 79 ARG A CA 1
ATOM 594 C C . ARG A 1 79 ? 15.283 -7.669 -12.311 1.00 66.62 79 ARG A C 1
ATOM 596 O O . ARG A 1 79 ? 15.595 -8.836 -12.078 1.00 66.62 79 ARG A O 1
ATOM 603 N N . ALA A 1 80 ? 14.581 -7.278 -13.384 1.00 62.78 80 ALA A N 1
ATOM 604 C CA . ALA A 1 80 ? 13.947 -8.077 -14.459 1.00 62.78 80 ALA 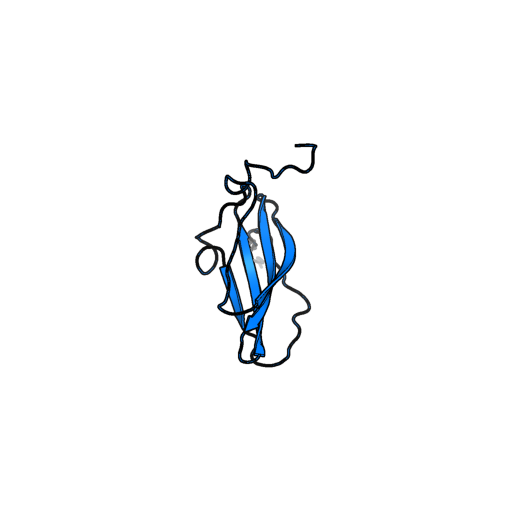A CA 1
ATOM 605 C C . ALA A 1 80 ? 12.454 -8.435 -14.259 1.00 62.78 80 ALA A C 1
ATOM 607 O O . ALA A 1 80 ? 11.976 -8.521 -13.130 1.00 62.78 80 ALA A O 1
ATOM 608 N N . ARG A 1 81 ? 11.734 -8.675 -15.381 1.00 60.22 81 ARG A N 1
ATOM 609 C CA . ARG A 1 81 ? 10.303 -9.065 -15.463 1.00 60.22 81 ARG A CA 1
ATOM 610 C C . ARG A 1 81 ? 10.024 -10.379 -14.727 1.00 60.22 81 ARG A C 1
ATOM 612 O O . ARG A 1 81 ? 9.877 -11.437 -15.334 1.00 60.22 81 ARG A O 1
ATOM 619 N N . ARG A 1 82 ? 9.982 -10.324 -13.405 1.00 59.72 82 ARG A N 1
ATOM 620 C CA . ARG A 1 82 ? 9.652 -11.452 -12.543 1.00 59.72 82 ARG A CA 1
ATOM 621 C C . ARG A 1 82 ? 8.269 -11.232 -11.951 1.00 59.72 82 ARG A C 1
ATOM 623 O O . ARG A 1 82 ? 7.830 -10.106 -11.757 1.00 59.72 82 ARG A O 1
ATOM 630 N N . SER A 1 83 ? 7.582 -12.327 -11.674 1.00 59.69 83 SER A N 1
ATOM 631 C CA . SER A 1 83 ? 6.333 -12.310 -10.921 1.00 59.69 83 SER A CA 1
ATOM 632 C C . SER A 1 83 ? 6.617 -12.897 -9.550 1.00 59.69 83 SER A C 1
ATOM 634 O O . SER A 1 83 ? 7.134 -14.010 -9.446 1.00 59.69 83 SER A O 1
ATOM 636 N N . LEU A 1 84 ? 6.286 -12.159 -8.499 1.00 57.25 84 LEU A N 1
ATOM 637 C CA . LEU A 1 84 ? 6.217 -12.706 -7.152 1.00 57.25 84 LEU A CA 1
ATOM 638 C C . LEU A 1 84 ? 4.835 -13.327 -7.000 1.00 57.25 84 LEU A C 1
ATOM 640 O O . LEU A 1 84 ? 3.832 -12.677 -7.280 1.00 57.25 84 LEU A O 1
ATOM 644 N N . ARG A 1 85 ? 4.788 -14.605 -6.625 1.00 55.56 85 ARG A N 1
ATOM 645 C CA . ARG A 1 85 ? 3.519 -15.327 -6.461 1.00 55.56 85 ARG A CA 1
ATOM 646 C C . ARG A 1 85 ? 2.991 -15.271 -5.031 1.00 55.56 85 ARG A C 1
ATOM 648 O O . ARG A 1 85 ? 1.792 -15.403 -4.846 1.00 55.56 85 ARG A O 1
ATOM 655 N N . TRP A 1 86 ? 3.867 -15.068 -4.044 1.00 54.41 86 TRP A N 1
ATOM 656 C CA . TRP A 1 86 ? 3.493 -15.015 -2.633 1.00 54.41 86 TRP A CA 1
ATOM 657 C C . TRP A 1 86 ? 4.397 -14.080 -1.829 1.00 54.41 86 TRP A C 1
ATOM 659 O O . TRP A 1 86 ? 5.613 -14.073 -2.017 1.00 54.41 86 TRP A O 1
ATOM 669 N N . VAL A 1 87 ? 3.786 -13.350 -0.895 1.00 62.88 87 VAL A N 1
ATOM 670 C CA . VAL A 1 87 ? 4.446 -12.736 0.265 1.00 62.88 87 VAL A CA 1
ATOM 671 C C . VAL A 1 87 ? 3.909 -13.460 1.495 1.00 62.88 87 VAL A C 1
ATOM 673 O O . VAL A 1 87 ? 2.698 -13.493 1.701 1.00 62.88 87 VAL A O 1
ATOM 676 N N . GLY A 1 88 ? 4.792 -14.067 2.286 1.00 62.25 88 GLY A N 1
ATOM 677 C CA . GLY A 1 88 ? 4.453 -14.577 3.612 1.00 62.25 88 GLY A CA 1
ATOM 678 C C . GLY A 1 88 ? 4.822 -13.537 4.662 1.00 62.25 88 GLY A C 1
ATOM 679 O O . GLY A 1 88 ? 5.938 -13.023 4.643 1.00 62.25 88 GLY A O 1
ATOM 680 N N . PHE A 1 89 ? 3.899 -13.236 5.566 1.00 58.56 89 PHE A N 1
ATOM 681 C CA . PHE A 1 89 ? 4.198 -12.500 6.790 1.00 58.56 89 PHE A CA 1
ATOM 682 C C . PHE A 1 89 ? 4.328 -13.526 7.914 1.00 58.56 89 PHE A C 1
ATOM 684 O O . PHE A 1 89 ? 3.436 -14.359 8.076 1.00 58.56 89 PHE A O 1
ATOM 691 N N . GLU A 1 90 ? 5.438 -13.518 8.656 1.00 52.72 90 GLU A N 1
ATOM 692 C CA . GLU A 1 90 ? 5.533 -14.375 9.839 1.00 52.72 90 GLU A CA 1
ATOM 693 C C . GLU A 1 90 ? 4.556 -13.857 10.908 1.00 52.72 90 GLU A C 1
ATOM 695 O O . GLU A 1 90 ? 4.611 -12.671 11.253 1.00 52.72 90 GLU A O 1
ATOM 700 N N . PRO A 1 91 ? 3.667 -14.705 11.459 1.00 49.84 91 PRO A N 1
ATOM 701 C CA . PRO A 1 91 ? 2.998 -14.375 12.706 1.00 49.84 91 PRO A CA 1
ATOM 702 C C . PRO A 1 91 ? 4.080 -14.208 13.776 1.00 49.84 91 PRO A C 1
ATOM 704 O O . PRO A 1 91 ? 4.986 -15.037 13.856 1.00 49.84 91 PRO A O 1
ATOM 707 N N . LEU A 1 92 ? 3.975 -13.174 14.614 1.00 45.72 92 LEU A N 1
ATOM 708 C CA . LEU A 1 92 ? 4.781 -12.997 15.829 1.00 45.72 92 LEU A CA 1
ATOM 709 C C . LEU A 1 92 ? 4.501 -14.145 16.817 1.00 45.72 92 LEU A C 1
ATOM 711 O O . LEU A 1 92 ? 3.859 -13.967 17.844 1.00 45.72 92 LEU A O 1
ATOM 715 N N . THR A 1 93 ? 4.950 -15.356 16.508 1.00 42.56 93 THR A N 1
ATOM 716 C CA . THR A 1 93 ? 5.089 -16.427 17.487 1.00 42.56 93 THR A CA 1
ATOM 717 C C . THR A 1 93 ? 6.575 -16.575 17.715 1.00 42.56 93 THR A C 1
ATOM 719 O O . THR A 1 93 ? 7.313 -16.968 16.812 1.00 42.56 93 THR A O 1
ATOM 722 N N . ILE A 1 94 ? 7.023 -16.224 18.921 1.00 43.31 94 ILE A N 1
ATOM 723 C CA . ILE A 1 94 ? 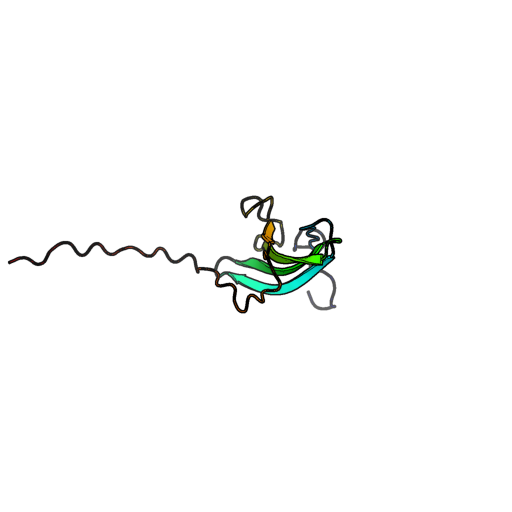8.374 -16.526 19.381 1.00 43.31 94 ILE A CA 1
ATOM 724 C C . ILE A 1 94 ? 8.556 -18.030 19.165 1.00 43.31 94 ILE A C 1
ATOM 726 O O . ILE A 1 94 ? 7.946 -18.834 19.870 1.00 43.31 94 ILE A O 1
ATOM 730 N N . LYS A 1 95 ? 9.379 -18.426 18.187 1.00 42.41 95 LYS A N 1
ATOM 731 C CA . LYS A 1 95 ? 9.983 -19.755 18.206 1.00 42.41 95 LYS A CA 1
ATOM 732 C C . LYS A 1 95 ? 10.896 -19.746 19.417 1.00 42.41 95 LYS A C 1
ATOM 734 O O . LYS A 1 95 ? 12.068 -19.388 19.321 1.00 42.41 95 LYS A O 1
ATOM 739 N N . THR A 1 96 ? 10.348 -20.081 20.580 1.00 40.19 96 THR A N 1
ATOM 740 C CA . THR A 1 96 ? 11.186 -20.555 21.660 1.00 40.19 96 THR A CA 1
ATOM 741 C C . THR A 1 96 ? 11.817 -21.814 21.090 1.00 40.19 96 THR A C 1
ATOM 743 O O . THR A 1 96 ? 11.160 -22.828 20.861 1.00 40.19 96 THR A O 1
ATOM 746 N N . ALA A 1 97 ? 13.104 -21.726 20.759 1.00 39.16 97 ALA A N 1
ATOM 7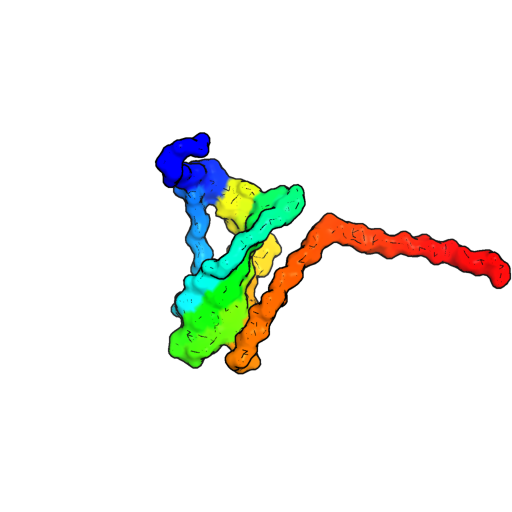47 C CA . ALA A 1 97 ? 13.922 -22.914 20.786 1.00 39.16 97 ALA A CA 1
ATOM 748 C C . ALA A 1 97 ? 13.769 -23.426 22.219 1.00 39.16 97 ALA A C 1
ATOM 750 O O . ALA A 1 97 ? 14.331 -22.854 23.151 1.00 39.16 97 ALA A O 1
ATOM 751 N N . SER A 1 98 ? 12.909 -24.423 22.421 1.00 48.91 98 SER A N 1
ATOM 752 C CA . SER A 1 98 ? 12.978 -25.214 23.633 1.00 48.91 98 SER A CA 1
ATOM 753 C C . SER A 1 98 ? 14.339 -25.885 23.554 1.00 48.91 98 SER A C 1
ATOM 755 O O . SER A 1 98 ? 14.563 -26.817 22.786 1.00 48.91 98 SER A O 1
ATOM 757 N N . SER A 1 99 ? 15.307 -25.317 24.267 1.00 52.03 99 SER A N 1
ATOM 758 C CA . SER A 1 99 ? 16.588 -25.955 24.493 1.00 52.03 99 SER A CA 1
ATOM 759 C C . SER A 1 99 ? 16.311 -27.198 25.332 1.00 52.03 99 SER A C 1
ATOM 761 O O . SER A 1 99 ? 16.303 -27.128 26.562 1.00 52.03 99 SER A O 1
ATOM 763 N N . SER A 1 100 ? 16.029 -28.332 24.692 1.00 47.69 100 SER A N 1
ATOM 764 C CA . SER A 1 100 ? 16.082 -29.616 25.380 1.00 47.69 100 SER A CA 1
ATOM 765 C C . SER A 1 100 ? 17.558 -29.950 25.589 1.00 47.69 100 SER A C 1
ATOM 767 O O . SER A 1 100 ? 18.225 -30.495 24.708 1.00 47.69 100 SER A O 1
ATOM 769 N N . LEU A 1 101 ? 18.093 -29.543 26.737 1.00 48.19 101 LEU A N 1
ATOM 770 C CA . LEU A 1 101 ? 19.383 -30.025 27.206 1.00 48.19 101 LEU A CA 1
ATOM 771 C C . LEU A 1 101 ? 19.294 -31.533 27.504 1.00 48.19 101 LEU A C 1
ATOM 773 O O . LEU A 1 101 ? 18.411 -31.965 28.236 1.00 48.19 101 LEU A O 1
ATOM 777 N N . ALA A 1 102 ? 20.287 -32.237 26.947 1.00 40.78 102 ALA A N 1
ATOM 778 C CA . ALA A 1 102 ? 20.842 -33.563 27.244 1.00 40.78 102 ALA A CA 1
ATOM 779 C C . ALA A 1 102 ? 19.997 -34.834 26.998 1.00 40.78 102 ALA A C 1
ATOM 781 O O . ALA A 1 102 ? 18.955 -35.027 27.619 1.00 40.78 102 ALA A O 1
ATOM 782 N N . PRO A 1 103 ? 20.539 -35.819 26.252 1.00 41.50 103 PRO A N 1
ATOM 783 C CA . PRO A 1 103 ? 20.466 -37.199 26.687 1.00 41.50 103 PRO A CA 1
ATOM 784 C C . PRO A 1 103 ? 21.557 -37.443 27.739 1.00 41.50 103 PRO A C 1
ATOM 786 O O . PRO A 1 103 ? 22.753 -37.349 27.464 1.00 41.50 103 PRO A O 1
ATOM 789 N N . THR A 1 104 ? 21.136 -37.753 28.959 1.00 59.00 104 THR A N 1
ATOM 790 C CA . THR A 1 104 ? 21.917 -38.575 29.881 1.00 59.00 104 THR A CA 1
ATOM 791 C C . THR A 1 104 ? 21.979 -39.990 29.310 1.00 59.00 104 THR A C 1
ATOM 793 O O . THR A 1 104 ? 20.943 -40.646 29.208 1.00 59.00 104 THR A O 1
ATOM 796 N N . LEU A 1 105 ? 23.174 -40.419 28.902 1.00 49.75 105 LEU A N 1
ATOM 797 C CA . LEU A 1 105 ? 23.895 -41.633 29.323 1.00 49.75 105 LEU A CA 1
ATOM 798 C C . LEU A 1 105 ? 25.222 -41.711 28.556 1.00 49.75 105 LEU A C 1
ATOM 800 O O . LEU A 1 105 ? 25.188 -41.637 27.309 1.00 49.75 105 LEU A O 1
#